Protein AF-A0A7J6WS19-F1 (afdb_monomer_lite)

Structure (mmCIF, N/CA/C/O backbone):
data_AF-A0A7J6WS19-F1
#
_entry.id   AF-A0A7J6WS19-F1
#
loop_
_atom_site.group_PDB
_atom_site.id
_atom_site.type_symbol
_atom_site.label_atom_id
_atom_site.label_alt_id
_atom_site.label_comp_id
_atom_site.label_asym_id
_atom_site.label_entity_id
_atom_site.label_seq_id
_atom_site.pdbx_PDB_ins_code
_atom_site.Cartn_x
_atom_site.Cartn_y
_atom_site.Cartn_z
_atom_site.occupancy
_atom_site.B_iso_or_equiv
_atom_site.auth_seq_id
_atom_site.auth_comp_id
_atom_site.auth_asym_id
_atom_site.auth_atom_id
_atom_site.pdbx_PDB_model_num
ATOM 1 N N . MET A 1 1 ? -9.713 24.723 -8.601 1.00 41.50 1 MET A N 1
ATOM 2 C CA . MET A 1 1 ? -10.106 23.391 -9.102 1.00 41.50 1 MET A CA 1
ATOM 3 C C . MET A 1 1 ? -10.539 22.608 -7.888 1.00 41.50 1 MET A C 1
ATOM 5 O O . MET A 1 1 ? -9.707 22.373 -7.022 1.00 41.50 1 MET A O 1
ATOM 9 N N . GLU A 1 2 ? -11.835 22.349 -7.754 1.00 40.59 2 GLU A N 1
ATOM 10 C CA . GLU A 1 2 ? -12.364 21.642 -6.590 1.00 40.59 2 GLU A CA 1
ATOM 11 C C . GLU A 1 2 ? -12.251 20.141 -6.847 1.00 40.59 2 GLU A C 1
ATOM 13 O O . GLU A 1 2 ? -12.842 19.624 -7.790 1.00 40.59 2 GLU A O 1
ATOM 18 N N . SER A 1 3 ? -11.432 19.452 -6.055 1.00 46.78 3 SER A N 1
ATOM 19 C CA . SER A 1 3 ? -11.338 17.994 -6.107 1.00 46.78 3 SER A CA 1
ATOM 20 C C . SER A 1 3 ? -12.564 17.405 -5.416 1.00 46.78 3 SER A C 1
ATOM 22 O O . SER A 1 3 ? -12.693 17.518 -4.195 1.00 46.78 3 SER A O 1
ATOM 24 N N . GLU A 1 4 ? -13.464 16.801 -6.192 1.00 51.72 4 GLU A N 1
ATOM 25 C CA . GLU A 1 4 ? -14.694 16.190 -5.685 1.00 51.72 4 GLU A CA 1
ATOM 26 C C . GLU A 1 4 ? -14.380 15.115 -4.635 1.00 51.72 4 GLU A C 1
ATOM 28 O O . GLU A 1 4 ? -13.875 14.031 -4.928 1.00 51.72 4 GLU A O 1
ATOM 33 N N . THR A 1 5 ? -14.686 15.407 -3.371 1.00 47.28 5 THR A N 1
ATOM 34 C CA . THR A 1 5 ? -14.560 14.417 -2.302 1.00 47.28 5 THR A CA 1
ATOM 35 C C . THR A 1 5 ? -15.699 13.413 -2.395 1.00 47.28 5 THR A C 1
ATOM 37 O O . THR A 1 5 ? -16.818 13.718 -1.985 1.00 47.28 5 THR A O 1
ATOM 40 N N . LEU A 1 6 ? -15.404 12.198 -2.859 1.00 46.56 6 LEU A N 1
ATOM 41 C CA . LEU A 1 6 ? -16.287 11.039 -2.718 1.00 46.56 6 LEU A CA 1
ATOM 42 C C . LEU A 1 6 ? -16.579 10.777 -1.230 1.00 46.56 6 LEU A C 1
ATOM 44 O O . LEU A 1 6 ? -15.738 10.269 -0.485 1.00 46.56 6 LEU A O 1
ATOM 48 N N . VAL A 1 7 ? -17.779 11.160 -0.784 1.00 44.25 7 VAL A N 1
ATOM 49 C CA . VAL A 1 7 ? -18.233 10.972 0.598 1.00 44.25 7 VAL A CA 1
ATOM 50 C C . VAL A 1 7 ? -18.892 9.604 0.731 1.00 44.25 7 VAL A C 1
ATOM 52 O O . VAL A 1 7 ? -19.996 9.388 0.236 1.00 44.25 7 VAL A O 1
ATOM 55 N N . ILE A 1 8 ? -18.246 8.694 1.458 1.00 47.72 8 ILE A N 1
ATOM 56 C CA . ILE A 1 8 ? -18.810 7.387 1.808 1.00 47.72 8 ILE A CA 1
ATOM 57 C C . ILE A 1 8 ? -19.001 7.339 3.331 1.00 47.72 8 ILE A C 1
ATOM 59 O O . ILE A 1 8 ? -18.054 7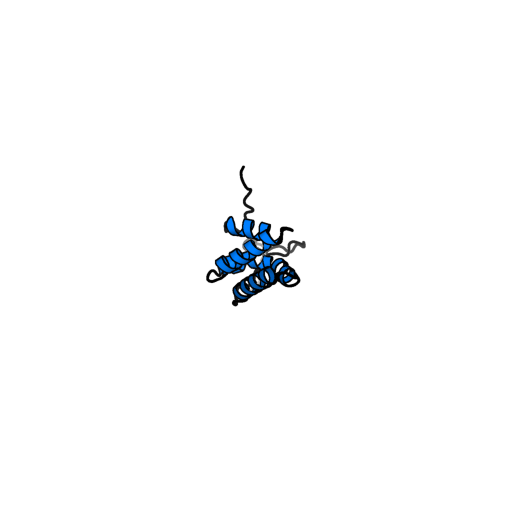.478 4.100 1.00 47.72 8 ILE A O 1
ATOM 63 N N . SER A 1 9 ? -20.249 7.152 3.768 1.00 44.97 9 SER A N 1
ATOM 64 C CA . SER A 1 9 ? -20.635 6.868 5.166 1.00 44.97 9 SER A CA 1
ATOM 65 C C . SER A 1 9 ? -20.336 7.943 6.228 1.00 44.97 9 SER A C 1
ATOM 67 O O . SER A 1 9 ? -20.270 7.628 7.413 1.00 44.97 9 SER A O 1
ATOM 69 N N . GLY A 1 10 ? -20.182 9.215 5.849 1.00 51.47 10 GLY A N 1
ATOM 70 C CA . GLY A 1 10 ? -20.040 10.333 6.800 1.00 51.47 10 GLY A CA 1
ATOM 71 C C . GLY A 1 10 ? -18.664 10.460 7.471 1.00 51.47 10 GLY A C 1
ATOM 72 O O . GLY A 1 10 ? -18.385 11.482 8.097 1.00 51.47 10 GLY A O 1
ATOM 73 N N . GLU A 1 11 ? -17.762 9.494 7.285 1.00 56.06 11 GLU A N 1
ATOM 74 C CA . GLU A 1 11 ? -16.339 9.702 7.541 1.00 56.06 11 GLU A CA 1
ATOM 75 C C . GLU A 1 11 ? -15.692 10.341 6.309 1.00 56.06 11 GLU A C 1
ATOM 77 O O . GLU A 1 11 ? -15.589 9.726 5.249 1.00 56.06 11 GLU A O 1
ATOM 82 N N . LYS A 1 12 ? -15.202 11.578 6.449 1.00 67.06 12 LYS A N 1
ATOM 83 C CA . LYS A 1 12 ? -14.369 12.202 5.416 1.00 67.06 12 LYS A CA 1
ATOM 84 C C . LYS A 1 12 ? -13.091 11.375 5.256 1.00 67.06 12 LYS A C 1
ATOM 86 O O . LYS A 1 12 ? -12.239 11.392 6.150 1.00 67.06 12 LYS A O 1
ATOM 91 N N . ILE A 1 13 ? -12.960 10.659 4.137 1.00 72.06 13 ILE A N 1
ATOM 92 C CA . ILE A 1 13 ? -11.715 9.970 3.786 1.00 72.06 13 ILE A CA 1
ATOM 93 C C . ILE A 1 13 ? -10.613 11.044 3.703 1.00 72.06 13 ILE A C 1
ATOM 95 O O . ILE A 1 13 ? -10.802 12.054 3.017 1.00 72.06 13 ILE A O 1
ATOM 99 N N . PRO A 1 14 ? -9.493 10.908 4.439 1.00 85.69 14 PRO A N 1
ATOM 100 C CA . PRO A 1 14 ? -8.420 11.894 4.386 1.00 85.69 14 PRO A CA 1
ATOM 101 C C . PRO A 1 14 ? -7.868 12.007 2.963 1.00 85.69 14 PRO A C 1
ATOM 103 O O . PRO A 1 14 ? -7.595 10.987 2.343 1.00 85.69 14 PRO A O 1
ATOM 106 N N . SER A 1 15 ? -7.641 13.225 2.458 1.00 89.56 15 SER A N 1
ATOM 107 C CA . SER A 1 15 ? -7.184 13.429 1.067 1.00 89.56 15 SER A CA 1
ATOM 108 C C . SER A 1 15 ? -5.901 12.660 0.725 1.00 89.56 15 SER A C 1
ATOM 110 O O . SER A 1 15 ? -5.731 12.230 -0.411 1.00 89.56 15 SER A O 1
ATOM 112 N N . ILE A 1 16 ? -5.029 12.449 1.717 1.00 92.00 16 ILE A N 1
ATOM 113 C CA . ILE A 1 16 ? -3.808 11.647 1.585 1.00 92.00 16 ILE A CA 1
ATOM 114 C C . ILE A 1 16 ? -4.094 10.172 1.259 1.00 92.00 16 ILE A C 1
ATOM 116 O O . ILE A 1 16 ? -3.309 9.549 0.557 1.00 92.00 16 ILE A O 1
ATOM 120 N N . VAL A 1 17 ? -5.218 9.608 1.717 1.00 92.56 17 VAL A N 1
ATOM 121 C CA . VAL A 1 17 ? -5.619 8.225 1.406 1.00 92.56 17 VAL A CA 1
ATOM 122 C C . VAL A 1 17 ? -5.937 8.094 -0.078 1.00 92.56 17 VAL A C 1
ATOM 124 O O . VAL A 1 17 ? -5.340 7.246 -0.728 1.00 92.56 17 VAL A O 1
ATOM 127 N N . ASN A 1 18 ? -6.806 8.956 -0.618 1.00 92.44 18 ASN A N 1
ATOM 128 C CA . ASN A 1 18 ? -7.183 8.911 -2.036 1.00 92.44 18 ASN A CA 1
ATOM 129 C C . ASN A 1 18 ? -5.957 9.103 -2.939 1.00 92.44 18 ASN A C 1
ATOM 131 O O . ASN A 1 18 ? -5.697 8.259 -3.786 1.00 92.44 18 ASN A O 1
ATOM 135 N N . GLN A 1 19 ? -5.132 10.119 -2.664 1.00 94.88 19 GLN A N 1
ATOM 136 C CA . GLN A 1 19 ? -3.879 10.358 -3.395 1.00 94.88 19 GLN A CA 1
ATOM 137 C C . GLN A 1 19 ? -2.932 9.148 -3.345 1.00 94.88 19 GLN A C 1
ATOM 139 O O . GLN A 1 19 ? -2.302 8.799 -4.337 1.00 94.88 19 GLN A O 1
ATOM 144 N N . THR A 1 20 ? -2.838 8.472 -2.198 1.00 96.56 20 THR A N 1
ATOM 145 C CA . THR A 1 20 ? -1.995 7.274 -2.051 1.00 96.56 20 THR A CA 1
ATOM 146 C C . THR A 1 20 ? -2.564 6.067 -2.812 1.00 96.56 20 THR A C 1
ATOM 148 O O . THR A 1 20 ? -1.792 5.262 -3.329 1.00 96.56 20 THR A O 1
ATOM 151 N N . ILE A 1 21 ? -3.893 5.942 -2.917 1.00 95.06 21 ILE A N 1
ATOM 152 C CA . ILE A 1 21 ? -4.560 4.912 -3.732 1.00 95.06 21 ILE A CA 1
ATOM 153 C C . ILE A 1 21 ? -4.340 5.194 -5.230 1.00 95.06 21 ILE A C 1
ATOM 155 O O . ILE A 1 21 ? -3.875 4.320 -5.953 1.00 95.06 21 ILE A O 1
ATOM 159 N N . GLU A 1 22 ? -4.546 6.430 -5.685 1.00 95.56 22 GLU A N 1
ATOM 160 C CA . GLU A 1 22 ? -4.280 6.837 -7.075 1.00 95.56 22 GLU A CA 1
ATOM 161 C C . GLU A 1 22 ? -2.823 6.541 -7.492 1.00 95.56 22 GLU A C 1
ATOM 163 O O . GLU A 1 22 ? -2.561 6.050 -8.592 1.00 95.56 22 GLU A O 1
ATOM 168 N N . LEU A 1 23 ? -1.858 6.766 -6.591 1.00 96.06 23 LEU A N 1
ATOM 169 C CA . LEU A 1 23 ? -0.442 6.483 -6.840 1.00 96.06 23 LEU A CA 1
ATOM 170 C C . LEU A 1 23 ? -0.106 4.976 -6.871 1.00 96.06 23 LEU A C 1
ATOM 172 O O . LEU A 1 23 ? 0.720 4.577 -7.696 1.00 96.06 23 LEU A O 1
ATOM 176 N N . ILE A 1 24 ? -0.726 4.126 -6.034 1.00 96.69 24 ILE A N 1
ATOM 177 C CA . ILE A 1 24 ? -0.473 2.665 -6.050 1.00 96.69 24 ILE A CA 1
ATOM 178 C C . ILE A 1 24 ? -1.089 1.983 -7.286 1.00 96.69 24 ILE A C 1
ATOM 180 O O . ILE A 1 24 ? -0.566 0.974 -7.767 1.00 96.69 24 ILE A O 1
ATOM 184 N N . GLU A 1 25 ? -2.175 2.548 -7.819 1.00 94.94 25 GLU A N 1
ATOM 185 C CA . GLU A 1 25 ? -2.871 2.072 -9.022 1.00 94.94 25 GLU A CA 1
ATOM 186 C C . GLU A 1 25 ? -2.252 2.589 -10.334 1.00 94.94 25 GLU A C 1
ATOM 188 O O . GLU A 1 25 ? -2.475 2.000 -11.392 1.00 94.94 25 GLU A O 1
ATOM 193 N N . SER A 1 26 ? -1.431 3.645 -10.276 1.00 94.44 26 SER A N 1
ATOM 194 C CA . SER A 1 26 ? -0.724 4.205 -11.436 1.00 94.44 26 SER A CA 1
ATOM 195 C C . SER A 1 26 ? 0.165 3.180 -12.164 1.00 94.44 26 SER A C 1
ATOM 197 O O . SER A 1 26 ? 0.580 2.175 -11.596 1.00 94.44 26 SER A O 1
ATOM 199 N N . ASN A 1 27 ? 0.523 3.430 -13.427 1.00 92.12 27 ASN A N 1
ATOM 200 C CA . ASN A 1 27 ? 1.459 2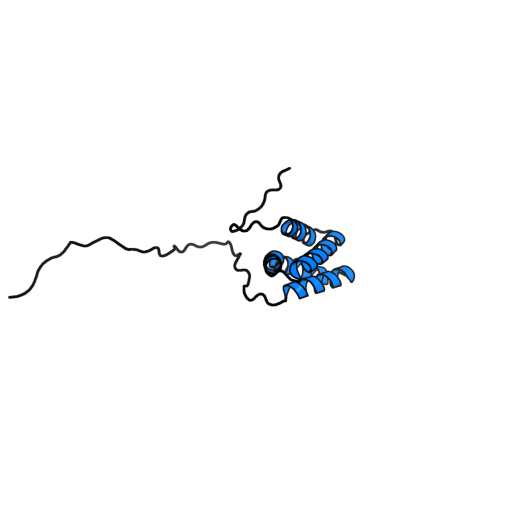.561 -14.162 1.00 92.12 27 ASN A CA 1
ATOM 201 C C . ASN A 1 27 ? 2.945 2.885 -13.907 1.00 92.12 27 ASN A C 1
ATOM 203 O O . ASN A 1 27 ? 3.809 2.174 -14.413 1.00 92.12 27 ASN A O 1
ATOM 207 N N . ASP A 1 28 ? 3.256 3.931 -13.137 1.00 95.06 28 ASP A N 1
ATOM 208 C CA . ASP A 1 28 ? 4.632 4.347 -12.853 1.00 95.06 28 ASP A CA 1
ATOM 209 C C . ASP A 1 28 ? 5.210 3.591 -11.635 1.00 95.06 28 ASP A C 1
ATOM 211 O O . ASP A 1 28 ? 4.691 3.734 -10.522 1.00 95.06 28 ASP A O 1
ATOM 215 N N . PRO A 1 29 ? 6.309 2.822 -11.790 1.00 93.19 29 PRO A N 1
ATOM 216 C CA . PRO A 1 29 ? 6.949 2.129 -10.675 1.00 93.19 29 PRO A CA 1
ATOM 217 C C . PRO A 1 29 ? 7.387 3.058 -9.536 1.00 93.19 29 PRO A C 1
ATOM 219 O O . PRO A 1 29 ? 7.315 2.662 -8.371 1.00 93.19 29 PRO A O 1
ATOM 222 N N . TYR A 1 30 ? 7.814 4.291 -9.836 1.00 95.62 30 TYR A N 1
ATOM 223 C CA . TYR A 1 30 ? 8.255 5.234 -8.807 1.00 95.62 30 TYR A CA 1
ATOM 224 C C . TYR A 1 30 ? 7.079 5.699 -7.938 1.00 95.62 30 TYR A C 1
ATOM 226 O O . TYR A 1 30 ? 7.153 5.639 -6.709 1.00 95.62 30 TYR A O 1
ATOM 234 N N . SER A 1 31 ? 5.961 6.071 -8.562 1.00 96.44 31 SER A N 1
ATOM 235 C CA . SER A 1 31 ? 4.702 6.412 -7.892 1.00 96.44 31 SER A CA 1
ATOM 236 C C . SER A 1 31 ? 4.194 5.274 -7.000 1.00 96.44 31 SER A C 1
ATOM 238 O O . SER A 1 31 ? 3.849 5.524 -5.842 1.00 96.44 31 SER A O 1
ATOM 240 N N . LYS A 1 32 ? 4.258 4.014 -7.460 1.00 96.62 32 LYS A N 1
ATOM 241 C CA . LYS A 1 32 ? 3.931 2.844 -6.621 1.00 96.62 32 LYS A CA 1
ATOM 242 C C . LYS A 1 32 ? 4.837 2.709 -5.401 1.00 96.62 32 LYS A C 1
ATOM 244 O O . LYS A 1 32 ? 4.352 2.471 -4.297 1.00 96.62 32 LYS A O 1
ATOM 249 N N . ILE A 1 33 ? 6.147 2.893 -5.569 1.00 97.38 33 ILE A N 1
ATOM 250 C CA . ILE A 1 33 ? 7.112 2.849 -4.460 1.00 97.38 33 ILE A CA 1
ATOM 251 C C . ILE A 1 33 ? 6.817 3.953 -3.432 1.00 97.38 33 ILE A C 1
ATOM 253 O O . ILE A 1 33 ? 6.838 3.688 -2.228 1.00 97.38 33 ILE A O 1
ATOM 257 N N . GLN A 1 34 ? 6.501 5.175 -3.875 1.00 97.25 34 GLN A N 1
ATOM 258 C CA . GLN A 1 34 ? 6.122 6.269 -2.971 1.00 97.25 34 GLN A CA 1
ATOM 259 C C . GLN A 1 34 ? 4.805 5.976 -2.240 1.00 97.25 34 GLN A C 1
ATOM 261 O O . GLN A 1 34 ? 4.726 6.159 -1.023 1.00 97.25 34 GLN A O 1
ATOM 266 N N . ALA A 1 35 ? 3.805 5.434 -2.937 1.00 97.38 35 ALA A N 1
ATOM 267 C CA . ALA A 1 35 ? 2.556 5.009 -2.317 1.00 97.38 35 ALA A CA 1
ATOM 268 C C . ALA A 1 35 ? 2.773 3.909 -1.265 1.00 97.38 35 ALA A C 1
ATOM 270 O O . ALA A 1 35 ? 2.273 4.025 -0.150 1.00 97.38 35 ALA A O 1
ATOM 271 N N . ALA A 1 36 ? 3.578 2.882 -1.552 1.00 97.25 36 ALA A N 1
ATOM 272 C CA . ALA A 1 36 ? 3.893 1.821 -0.592 1.00 97.25 36 ALA A CA 1
ATOM 273 C C . ALA A 1 36 ? 4.634 2.354 0.654 1.00 97.25 36 ALA A C 1
ATOM 275 O O . ALA A 1 36 ? 4.300 1.980 1.786 1.00 97.25 36 ALA A O 1
ATOM 276 N N . LYS A 1 37 ? 5.583 3.289 0.474 1.00 97.12 37 LYS A N 1
ATOM 277 C CA . LYS A 1 37 ? 6.253 4.013 1.573 1.00 97.12 37 LYS A CA 1
ATOM 278 C C . LYS A 1 37 ? 5.241 4.753 2.459 1.00 97.12 37 LYS A C 1
ATOM 280 O O . LYS A 1 37 ? 5.336 4.672 3.689 1.00 97.12 37 LYS A O 1
ATOM 285 N N . GLU A 1 38 ? 4.256 5.414 1.856 1.00 97.25 38 GLU A N 1
ATOM 286 C CA . GLU A 1 38 ? 3.236 6.194 2.564 1.00 97.25 38 GLU A CA 1
ATOM 287 C C . GLU A 1 38 ? 2.170 5.318 3.248 1.00 97.25 38 GLU A C 1
ATOM 289 O O . GLU A 1 38 ? 1.876 5.533 4.428 1.00 97.25 38 GLU A O 1
ATOM 294 N N . ILE A 1 39 ? 1.683 4.253 2.594 1.00 95.88 39 ILE A N 1
ATOM 295 C CA . ILE A 1 39 ? 0.810 3.229 3.203 1.00 95.88 39 ILE A CA 1
ATOM 296 C C . ILE A 1 39 ? 1.484 2.674 4.455 1.00 95.88 39 ILE A C 1
ATOM 298 O O . ILE A 1 39 ? 0.898 2.702 5.540 1.00 95.88 39 ILE A O 1
ATOM 302 N N . ARG A 1 40 ? 2.744 2.229 4.348 1.00 95.38 40 ARG A N 1
ATOM 303 C CA . ARG A 1 40 ? 3.537 1.729 5.482 1.00 95.38 40 ARG A CA 1
ATOM 304 C C . ARG A 1 40 ? 3.615 2.761 6.612 1.00 95.38 40 ARG A C 1
ATOM 306 O O . ARG A 1 40 ? 3.454 2.394 7.777 1.00 95.38 40 ARG A O 1
ATOM 313 N N . ARG A 1 41 ? 3.861 4.038 6.295 1.00 95.31 41 ARG A N 1
ATOM 314 C CA . ARG A 1 41 ? 3.970 5.126 7.282 1.00 95.31 41 ARG A CA 1
ATOM 315 C C . ARG A 1 41 ? 2.653 5.355 8.029 1.00 95.31 41 ARG A C 1
ATOM 317 O O . ARG A 1 41 ? 2.663 5.428 9.256 1.00 95.31 41 ARG A O 1
ATOM 324 N N . LEU A 1 42 ? 1.538 5.438 7.305 1.00 93.25 42 LEU A N 1
ATOM 325 C CA . LEU A 1 42 ? 0.207 5.728 7.848 1.00 93.25 42 LEU A CA 1
ATOM 326 C C . LEU A 1 42 ? -0.381 4.552 8.650 1.00 93.25 42 LEU A C 1
ATOM 328 O O . LEU A 1 42 ? -1.035 4.759 9.673 1.00 93.25 42 LEU A O 1
ATOM 332 N N . THR A 1 43 ? -0.119 3.314 8.228 1.00 93.25 43 THR A N 1
ATOM 333 C CA . THR A 1 43 ? -0.655 2.082 8.845 1.00 93.25 43 THR A CA 1
ATOM 334 C C . THR A 1 43 ? 0.117 1.598 10.077 1.00 93.25 43 THR A C 1
ATOM 336 O O . THR A 1 43 ? -0.427 0.807 10.853 1.00 93.25 43 THR A O 1
ATOM 339 N N . LYS A 1 44 ? 1.347 2.097 10.300 1.00 90.06 44 LYS A N 1
ATOM 340 C CA . LYS A 1 44 ? 2.258 1.672 11.384 1.00 90.06 44 LYS A CA 1
ATOM 341 C C . LYS A 1 44 ? 1.600 1.649 12.770 1.00 90.06 44 LYS A C 1
ATOM 343 O O . LYS A 1 44 ? 1.846 0.737 13.551 1.00 90.06 44 LYS A O 1
ATOM 348 N N . THR A 1 45 ? 0.777 2.649 13.087 1.00 84.00 45 THR A N 1
ATOM 349 C CA . THR A 1 45 ? 0.111 2.782 14.400 1.00 84.00 45 THR A CA 1
ATOM 350 C C . THR A 1 45 ? -1.396 3.030 14.315 1.00 84.00 45 THR A C 1
ATOM 352 O O . THR A 1 45 ? -2.092 2.849 15.311 1.00 84.00 45 THR A O 1
ATOM 355 N N . SER A 1 46 ? -1.931 3.413 13.150 1.00 85.75 46 SER A N 1
ATOM 356 C CA . SER A 1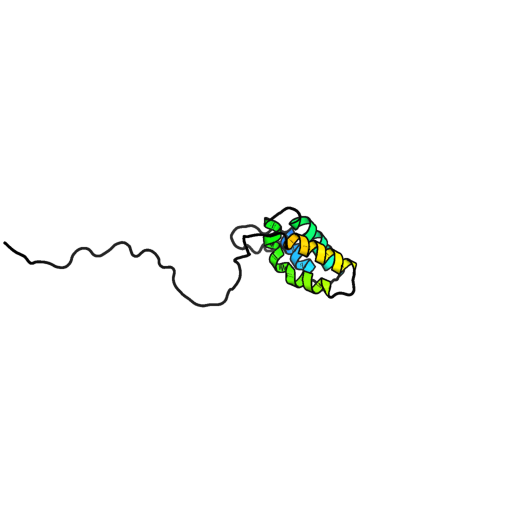 46 ? -3.336 3.809 13.004 1.00 85.75 46 SER A CA 1
ATOM 357 C C . SER A 1 46 ? -4.205 2.689 12.439 1.00 85.75 46 SER A C 1
ATOM 359 O O . SER A 1 46 ? -4.126 2.354 11.255 1.00 85.75 46 SER A O 1
ATOM 361 N N . LEU A 1 47 ? -5.114 2.179 13.274 1.00 84.19 47 LEU A N 1
ATOM 362 C CA . LEU A 1 47 ? -6.163 1.243 12.863 1.00 84.19 47 LEU A CA 1
ATOM 363 C C . LEU A 1 47 ? -7.056 1.842 11.759 1.00 84.19 47 LEU A C 1
ATOM 365 O O . LEU A 1 47 ? -7.382 1.168 10.787 1.00 84.19 47 LEU A O 1
ATOM 369 N N . LYS A 1 48 ? -7.387 3.139 11.852 1.00 86.75 48 LYS A N 1
ATOM 370 C CA . LYS A 1 48 ? -8.216 3.827 10.849 1.00 86.75 48 LYS A CA 1
ATOM 371 C C . LYS A 1 48 ? -7.574 3.807 9.458 1.00 86.75 48 LYS A C 1
ATOM 373 O O . LYS A 1 48 ? -8.256 3.504 8.484 1.00 86.75 48 LYS A O 1
ATOM 378 N N . TYR A 1 49 ? -6.268 4.069 9.358 1.00 89.81 49 TYR A N 1
ATOM 379 C CA . TYR A 1 49 ? -5.579 3.994 8.066 1.00 89.81 49 TYR A CA 1
ATOM 380 C C . TYR A 1 49 ? -5.478 2.556 7.542 1.00 89.81 49 TYR A C 1
ATOM 382 O O . TYR A 1 49 ? -5.627 2.367 6.340 1.00 89.81 49 TYR A O 1
ATOM 390 N N . ARG A 1 50 ? -5.329 1.536 8.405 1.00 89.31 50 ARG A N 1
ATOM 391 C CA . ARG A 1 50 ? -5.385 0.124 7.969 1.00 89.31 50 ARG A CA 1
ATOM 392 C C . ARG A 1 50 ? -6.712 -0.225 7.295 1.00 89.31 50 ARG A C 1
ATOM 394 O O . ARG A 1 50 ? -6.700 -0.828 6.229 1.00 89.31 50 ARG A O 1
ATOM 401 N N . ARG A 1 51 ? -7.842 0.219 7.856 1.00 88.00 51 ARG A N 1
ATOM 402 C CA . ARG A 1 51 ? -9.177 -0.015 7.270 1.00 88.00 51 ARG A CA 1
ATOM 403 C C . ARG A 1 51 ? -9.355 0.686 5.922 1.00 88.00 51 ARG A C 1
ATOM 405 O O . ARG A 1 51 ? -9.914 0.090 5.010 1.00 88.00 51 ARG A O 1
ATOM 412 N N . HIS A 1 52 ? -8.840 1.908 5.773 1.00 90.19 52 HIS A N 1
ATOM 413 C CA . HIS A 1 52 ? -8.871 2.629 4.496 1.00 90.19 52 HIS A CA 1
ATOM 414 C C . HIS A 1 52 ? -7.980 1.994 3.415 1.00 90.19 52 HIS A C 1
ATOM 416 O O . HIS A 1 52 ? -8.389 1.936 2.263 1.00 90.19 52 HIS A O 1
ATOM 422 N N . PHE A 1 53 ? -6.792 1.496 3.773 1.00 92.38 53 PHE A N 1
ATOM 423 C CA . PHE A 1 53 ? -5.851 0.883 2.827 1.00 92.38 53 PHE A CA 1
ATOM 424 C C . PHE A 1 53 ? -6.051 -0.628 2.622 1.00 92.38 53 PHE A C 1
ATOM 426 O O . PHE A 1 53 ? -5.256 -1.262 1.939 1.00 92.38 53 PHE A O 1
ATOM 433 N N . ALA A 1 54 ? -7.122 -1.227 3.148 1.00 90.12 54 ALA A N 1
ATOM 434 C CA . ALA A 1 54 ? -7.426 -2.638 2.895 1.00 90.12 54 ALA A CA 1
ATOM 435 C C . ALA A 1 54 ? -7.656 -2.945 1.396 1.00 90.12 54 ALA A C 1
ATOM 437 O O . ALA A 1 54 ? -7.408 -4.064 0.958 1.00 90.12 54 ALA A O 1
ATOM 438 N N . CYS A 1 55 ? -8.078 -1.956 0.599 1.00 89.25 55 CYS A N 1
ATOM 439 C CA . CYS A 1 55 ? -8.221 -2.087 -0.855 1.00 89.25 55 CYS A CA 1
ATOM 440 C C . CYS A 1 55 ? -6.885 -2.152 -1.617 1.00 89.25 55 CYS A C 1
ATOM 442 O O . CYS A 1 55 ? -6.861 -2.645 -2.739 1.00 89.25 55 CYS A O 1
ATOM 444 N N . THR A 1 56 ? -5.765 -1.700 -1.037 1.00 94.44 56 THR A N 1
ATOM 445 C CA . THR A 1 56 ? -4.474 -1.649 -1.750 1.00 94.44 56 THR A CA 1
ATOM 446 C C . THR A 1 56 ? -3.689 -2.961 -1.693 1.00 94.44 56 THR A C 1
ATOM 448 O O . THR A 1 56 ? -2.598 -3.043 -2.256 1.00 94.44 56 THR A O 1
ATOM 451 N N . ILE A 1 57 ? -4.242 -4.007 -1.064 1.00 94.12 57 ILE A N 1
ATOM 452 C CA . ILE A 1 57 ? -3.611 -5.331 -0.952 1.00 94.12 57 ILE A CA 1
ATOM 453 C C . ILE A 1 57 ? -3.286 -5.908 -2.337 1.00 94.12 57 ILE A C 1
ATOM 455 O O . ILE A 1 57 ? -2.153 -6.336 -2.547 1.00 94.12 57 ILE A O 1
ATOM 459 N N . ASP A 1 58 ? -4.215 -5.868 -3.295 1.00 94.38 58 ASP A N 1
ATOM 460 C CA . ASP A 1 58 ? -3.988 -6.428 -4.635 1.00 94.38 58 ASP A CA 1
ATOM 461 C C . ASP A 1 58 ? -2.901 -5.663 -5.428 1.00 94.38 58 ASP A C 1
ATOM 463 O O . ASP A 1 58 ? -1.976 -6.311 -5.934 1.00 94.38 58 ASP A O 1
ATOM 467 N N . PRO A 1 59 ? -2.898 -4.310 -5.483 1.00 95.38 59 PRO A N 1
ATOM 468 C CA . PRO A 1 59 ? -1.761 -3.537 -5.988 1.00 95.38 59 PRO A CA 1
ATOM 469 C C . PRO A 1 59 ? -0.421 -3.871 -5.315 1.00 95.38 59 PRO A C 1
ATOM 471 O O . PRO A 1 59 ? 0.575 -4.066 -6.014 1.00 95.38 59 PRO A O 1
ATOM 474 N N . LEU A 1 60 ? -0.384 -3.996 -3.983 1.00 96.62 60 LEU A N 1
ATOM 475 C CA . LEU A 1 60 ? 0.835 -4.332 -3.235 1.00 96.62 60 LEU A CA 1
ATOM 476 C C . LEU A 1 60 ? 1.323 -5.759 -3.542 1.00 96.62 60 LEU A C 1
ATOM 478 O O . LEU A 1 60 ? 2.516 -5.970 -3.734 1.00 96.62 60 LEU A O 1
ATOM 482 N N . VAL A 1 61 ? 0.425 -6.739 -3.662 1.00 96.50 61 VAL A N 1
ATOM 483 C CA . VAL A 1 61 ? 0.767 -8.112 -4.078 1.00 96.50 61 VAL A CA 1
ATOM 484 C C . VAL A 1 61 ? 1.219 -8.159 -5.542 1.00 96.50 61 VAL A C 1
ATOM 486 O O . VAL A 1 61 ? 2.076 -8.969 -5.896 1.00 96.50 61 VAL A O 1
ATOM 489 N N . SER A 1 62 ? 0.697 -7.281 -6.401 1.00 95.62 62 SER A N 1
ATOM 490 C CA . SER A 1 62 ? 1.183 -7.118 -7.775 1.00 95.62 62 SER A CA 1
ATOM 491 C C . SER A 1 62 ? 2.605 -6.544 -7.817 1.00 95.62 62 SER A C 1
ATOM 493 O O . SER A 1 62 ? 3.427 -7.022 -8.596 1.00 95.62 62 SER A O 1
ATOM 495 N N . MET A 1 63 ? 2.941 -5.596 -6.930 1.00 95.88 63 MET A N 1
ATOM 496 C CA . MET A 1 63 ? 4.308 -5.069 -6.808 1.00 95.88 63 MET A CA 1
ATOM 497 C C . MET A 1 63 ? 5.330 -6.165 -6.496 1.00 95.88 63 MET A C 1
ATOM 499 O O . MET A 1 63 ? 6.389 -6.151 -7.112 1.00 95.88 63 MET A O 1
ATOM 503 N N . LEU A 1 64 ? 4.996 -7.148 -5.645 1.00 96.31 64 LEU A N 1
ATOM 504 C CA . LEU A 1 64 ? 5.875 -8.285 -5.302 1.00 96.31 64 LEU A CA 1
ATOM 505 C C . LEU A 1 64 ? 6.284 -9.162 -6.498 1.00 96.31 64 LEU A C 1
ATOM 507 O O . LEU A 1 64 ? 7.194 -9.978 -6.373 1.00 96.31 64 LEU A O 1
ATOM 511 N N . LYS A 1 65 ? 5.593 -9.037 -7.637 1.00 94.12 65 LYS A N 1
ATOM 512 C CA . LYS A 1 65 ? 5.896 -9.759 -8.883 1.00 94.12 65 LYS A CA 1
ATOM 513 C C . LYS A 1 65 ? 6.841 -8.978 -9.802 1.00 94.12 65 LYS A C 1
ATOM 515 O O . LYS A 1 65 ? 7.09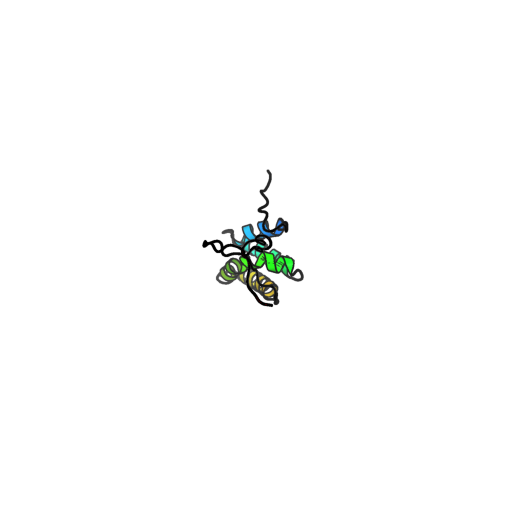3 -9.422 -10.916 1.00 94.12 65 LYS A O 1
ATOM 520 N N . SER A 1 66 ? 7.314 -7.807 -9.371 1.00 90.88 66 SER A N 1
ATOM 521 C CA . SER A 1 66 ? 8.264 -6.987 -10.122 1.00 90.88 66 SER A CA 1
ATOM 522 C C . SER A 1 66 ? 9.710 -7.414 -9.864 1.00 90.88 66 SER A C 1
ATOM 524 O O . SER A 1 66 ? 10.056 -7.840 -8.762 1.00 90.88 66 SER A O 1
ATOM 526 N N . ASP A 1 67 ? 10.582 -7.196 -10.848 1.00 92.94 67 ASP A N 1
ATOM 527 C CA . ASP A 1 67 ? 12.032 -7.407 -10.709 1.00 92.94 67 ASP A CA 1
ATOM 528 C C . ASP A 1 67 ? 12.721 -6.336 -9.830 1.00 92.94 67 ASP A C 1
ATOM 530 O O . ASP A 1 67 ? 13.932 -6.374 -9.611 1.00 92.94 67 ASP A O 1
ATOM 534 N N . SER A 1 68 ? 11.968 -5.356 -9.312 1.00 94.75 68 SER A N 1
ATOM 535 C CA . SER A 1 68 ? 12.494 -4.290 -8.457 1.00 94.75 68 SER A CA 1
ATOM 536 C C . SER A 1 68 ? 12.514 -4.721 -6.992 1.00 94.75 68 SER A C 1
ATOM 538 O O . SER A 1 68 ? 11.484 -4.773 -6.319 1.00 94.75 68 SER A O 1
ATOM 540 N N . LEU A 1 69 ? 13.715 -4.966 -6.465 1.00 95.25 69 LEU A N 1
ATOM 541 C CA . LEU A 1 69 ? 13.913 -5.295 -5.051 1.00 95.25 69 LEU A CA 1
ATOM 542 C C . LEU A 1 69 ? 13.393 -4.184 -4.120 1.00 95.25 69 LEU A C 1
ATOM 544 O O . LEU A 1 69 ? 12.791 -4.496 -3.096 1.00 95.25 69 LEU A O 1
ATOM 548 N N . GLU A 1 70 ? 13.537 -2.909 -4.503 1.00 94.69 70 GLU A N 1
ATOM 549 C CA . GLU A 1 70 ? 12.994 -1.773 -3.741 1.00 94.69 70 GLU A CA 1
ATOM 550 C C . GLU A 1 70 ? 11.453 -1.807 -3.693 1.00 94.69 70 GLU A C 1
ATOM 552 O O . GLU A 1 70 ? 10.852 -1.661 -2.628 1.00 94.69 70 GLU A O 1
ATOM 557 N N . SER A 1 71 ? 10.805 -2.052 -4.839 1.00 95.25 71 SER A N 1
ATOM 558 C CA . SER A 1 71 ? 9.347 -2.231 -4.933 1.00 95.25 71 SER A CA 1
ATOM 559 C C . SER A 1 71 ? 8.871 -3.359 -4.016 1.00 95.25 71 SER A C 1
ATOM 561 O O . SER A 1 71 ? 7.941 -3.177 -3.225 1.00 95.25 71 SER A O 1
ATOM 563 N N . ASN A 1 72 ? 9.568 -4.496 -4.059 1.00 97.00 72 ASN A N 1
ATOM 564 C CA . ASN A 1 72 ? 9.230 -5.683 -3.283 1.00 97.00 72 ASN A CA 1
ATOM 565 C C . ASN A 1 72 ? 9.407 -5.443 -1.772 1.00 97.00 72 ASN A C 1
ATOM 567 O O . ASN A 1 72 ? 8.532 -5.816 -0.991 1.00 97.00 72 ASN A O 1
ATOM 571 N N . GLU A 1 73 ? 10.480 -4.766 -1.348 1.00 96.88 73 GLU A N 1
ATOM 572 C CA . GLU A 1 73 ? 10.717 -4.412 0.058 1.00 96.88 73 GLU A CA 1
ATOM 573 C C . GLU A 1 73 ? 9.600 -3.518 0.619 1.00 96.88 73 GLU A C 1
ATOM 575 O O . GLU A 1 73 ? 8.997 -3.842 1.649 1.00 96.88 73 GLU A O 1
ATOM 580 N N . PHE A 1 74 ? 9.270 -2.410 -0.055 1.00 96.56 74 PHE A N 1
ATOM 581 C CA . PHE A 1 74 ? 8.238 -1.500 0.449 1.00 96.56 74 PHE A CA 1
ATOM 582 C C . PHE A 1 74 ? 6.836 -2.109 0.396 1.00 96.56 74 PHE A C 1
ATOM 584 O O . PHE A 1 74 ? 6.046 -1.862 1.312 1.00 96.56 74 PHE A O 1
ATOM 591 N N . ALA A 1 75 ? 6.545 -2.954 -0.597 1.00 96.81 75 ALA A N 1
ATOM 592 C CA . ALA A 1 75 ? 5.299 -3.708 -0.651 1.00 96.81 75 ALA A CA 1
ATOM 593 C C . ALA A 1 75 ? 5.169 -4.701 0.520 1.00 96.81 75 ALA A C 1
ATOM 595 O O . ALA A 1 75 ? 4.143 -4.698 1.203 1.00 96.81 75 ALA A O 1
ATOM 596 N N . LEU A 1 76 ? 6.215 -5.482 0.829 1.00 96.81 76 LEU A N 1
ATOM 597 C CA . LEU A 1 76 ? 6.230 -6.387 1.989 1.00 96.81 76 LEU A CA 1
ATOM 598 C C . LEU A 1 76 ? 6.046 -5.634 3.312 1.00 96.81 76 LEU A C 1
ATOM 600 O O . LEU A 1 76 ? 5.253 -6.051 4.154 1.00 96.81 76 LEU A O 1
ATOM 604 N N . LEU A 1 77 ? 6.740 -4.509 3.500 1.00 96.00 77 LEU A N 1
ATOM 605 C CA . LEU A 1 77 ? 6.637 -3.710 4.725 1.00 96.00 77 LEU A CA 1
ATOM 606 C C . LEU A 1 77 ? 5.258 -3.045 4.889 1.00 96.00 77 LEU A C 1
ATOM 608 O O . LEU A 1 77 ? 4.785 -2.889 6.017 1.00 96.00 77 LEU A O 1
ATOM 612 N N . ALA A 1 78 ? 4.606 -2.651 3.792 1.00 95.62 78 ALA A N 1
ATOM 613 C CA . ALA A 1 78 ? 3.234 -2.151 3.813 1.00 95.62 78 ALA A CA 1
ATOM 614 C C . ALA A 1 78 ? 2.235 -3.273 4.149 1.00 95.62 78 ALA A C 1
ATOM 616 O O . ALA A 1 78 ? 1.413 -3.106 5.052 1.00 95.62 78 ALA A O 1
ATOM 617 N N . LEU A 1 79 ? 2.352 -4.434 3.493 1.00 95.19 79 LEU A N 1
ATOM 618 C CA . LEU A 1 79 ? 1.519 -5.612 3.753 1.00 95.19 79 LEU A CA 1
ATOM 619 C C . LEU A 1 79 ? 1.668 -6.121 5.192 1.00 95.19 79 LEU A C 1
ATOM 621 O O . LEU A 1 79 ? 0.662 -6.429 5.822 1.00 95.19 79 LEU A O 1
ATOM 625 N N . LEU A 1 80 ? 2.883 -6.137 5.751 1.00 93.88 80 LEU A N 1
ATOM 626 C CA . LEU A 1 80 ? 3.121 -6.493 7.153 1.00 93.88 80 LEU A CA 1
ATOM 627 C C . LEU A 1 80 ? 2.347 -5.575 8.107 1.00 93.88 80 LEU A C 1
ATOM 629 O O . LEU A 1 80 ? 1.686 -6.062 9.021 1.00 93.88 80 LEU A O 1
ATOM 633 N N . ASN A 1 81 ? 2.384 -4.258 7.878 1.00 92.44 81 ASN A N 1
ATOM 634 C CA . ASN A 1 81 ? 1.646 -3.306 8.706 1.00 92.44 81 ASN A CA 1
ATOM 635 C C . ASN A 1 81 ? 0.122 -3.443 8.538 1.00 92.44 81 ASN A C 1
ATOM 637 O O . ASN A 1 81 ? -0.601 -3.243 9.511 1.00 92.44 81 ASN A O 1
ATOM 641 N N . LEU A 1 82 ? -0.374 -3.803 7.349 1.00 91.06 82 LEU A N 1
ATOM 642 C CA . LEU A 1 82 ? -1.794 -4.101 7.107 1.00 91.06 82 LEU A CA 1
ATOM 643 C C . LEU A 1 82 ? -2.238 -5.425 7.756 1.00 91.06 82 LEU A C 1
ATOM 645 O O . LEU A 1 82 ? -3.348 -5.504 8.277 1.00 91.06 82 LEU A O 1
ATOM 649 N N . ALA A 1 83 ? -1.365 -6.434 7.785 1.00 86.44 83 ALA A N 1
ATOM 650 C CA . ALA A 1 83 ? -1.623 -7.758 8.353 1.00 86.44 83 ALA A CA 1
ATOM 651 C C . ALA A 1 83 ? -1.660 -7.789 9.895 1.00 86.44 83 ALA A C 1
ATOM 653 O O . ALA A 1 83 ? -2.014 -8.816 10.479 1.00 86.44 83 ALA A O 1
ATOM 654 N N . VAL A 1 84 ? -1.335 -6.681 10.578 1.00 75.88 84 VAL A N 1
ATOM 655 C CA . VAL A 1 84 ? -1.507 -6.545 12.035 1.00 75.88 84 VAL A CA 1
ATOM 656 C C . VAL A 1 84 ? -3.000 -6.502 12.382 1.00 75.88 84 VAL A C 1
ATOM 658 O O . VAL A 1 84 ? -3.608 -5.433 12.467 1.00 75.88 84 VAL A O 1
ATOM 661 N N . LYS A 1 85 ? -3.546 -7.712 12.566 1.00 56.53 85 LYS A N 1
ATOM 662 C CA . LYS A 1 85 ? -4.874 -8.107 13.0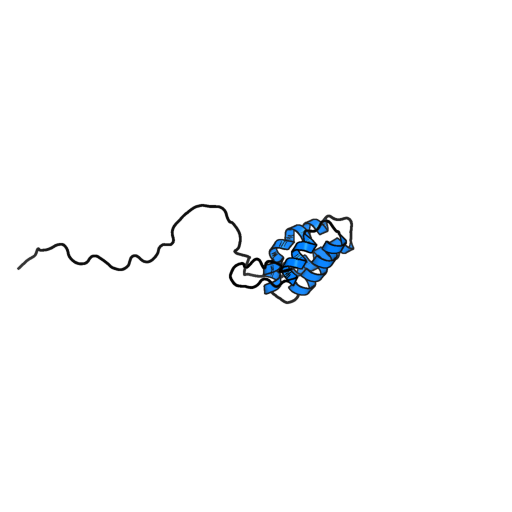60 1.00 56.53 85 LYS A CA 1
ATOM 663 C C . LYS A 1 85 ? -5.802 -6.935 13.413 1.00 56.53 85 LYS A C 1
ATOM 665 O O . LYS A 1 85 ? -5.837 -6.469 14.551 1.00 56.53 85 LYS A O 1
ATOM 670 N N . ASP A 1 86 ? -6.611 -6.516 12.442 1.00 56.25 86 ASP A N 1
ATOM 671 C CA . ASP A 1 86 ? -7.826 -5.747 12.704 1.00 56.25 86 ASP A CA 1
ATOM 672 C C . ASP A 1 86 ? -9.014 -6.716 12.749 1.00 56.25 86 ASP A C 1
ATOM 674 O O . ASP A 1 86 ? -9.484 -7.214 11.727 1.00 56.25 86 ASP A O 1
ATOM 678 N N . GLU A 1 87 ? -9.506 -7.002 13.954 1.00 54.53 87 GLU A N 1
ATOM 679 C CA . GLU A 1 87 ? -10.673 -7.865 14.177 1.00 54.53 87 GLU A CA 1
ATOM 680 C C . GLU A 1 87 ? -12.025 -7.181 13.864 1.00 54.53 87 GLU A C 1
ATOM 682 O O . GLU A 1 87 ? -13.091 -7.644 14.274 1.00 54.53 87 GLU A O 1
ATOM 687 N N . LYS A 1 88 ? -11.996 -6.093 13.076 1.00 49.72 88 LYS A N 1
ATOM 688 C CA . LYS A 1 88 ? -13.149 -5.436 12.443 1.00 49.72 88 LYS A CA 1
ATOM 689 C C . LYS A 1 88 ? -12.947 -5.299 10.926 1.00 49.72 88 LYS A C 1
ATOM 691 O O . LYS A 1 88 ? -12.845 -4.189 10.391 1.00 49.72 88 LYS A O 1
ATOM 696 N N . VAL A 1 89 ? -12.958 -6.459 10.258 1.00 42.47 89 VAL A N 1
ATOM 697 C CA . VAL A 1 89 ? -12.972 -6.636 8.790 1.00 42.47 89 VAL A CA 1
ATOM 698 C C . VAL A 1 89 ? -13.903 -5.632 8.097 1.00 42.47 89 VAL A C 1
ATOM 700 O O . VAL A 1 89 ? -14.954 -5.248 8.617 1.00 42.47 89 VAL A O 1
ATOM 703 N N . CYS A 1 90 ? -13.490 -5.195 6.908 1.00 43.06 90 CYS A N 1
ATOM 704 C CA . CYS A 1 90 ? -14.160 -4.172 6.117 1.00 43.06 90 CYS A CA 1
ATOM 705 C C . CYS A 1 90 ? -15.518 -4.645 5.558 1.00 43.06 90 CYS A C 1
ATOM 707 O O . CYS A 1 90 ? -15.613 -5.118 4.428 1.00 43.06 90 CYS A O 1
ATOM 709 N N . SER A 1 91 ? -16.597 -4.469 6.325 1.00 39.41 91 SER A N 1
ATOM 710 C CA . SER A 1 91 ? -17.967 -4.547 5.799 1.00 39.41 91 SER A CA 1
ATOM 711 C C . SER A 1 91 ? -18.316 -3.302 4.974 1.00 39.41 91 SER A C 1
ATOM 713 O O . SER A 1 91 ? -19.080 -2.476 5.452 1.00 39.41 91 SER A O 1
ATOM 715 N N . MET A 1 92 ? -17.743 -3.174 3.773 1.00 42.78 92 MET A N 1
ATOM 716 C CA . MET A 1 92 ? -18.254 -2.475 2.574 1.00 42.78 92 MET A CA 1
ATOM 717 C C . MET A 1 92 ? -17.337 -2.926 1.419 1.00 42.78 92 MET A C 1
ATOM 719 O O . MET A 1 92 ? -16.18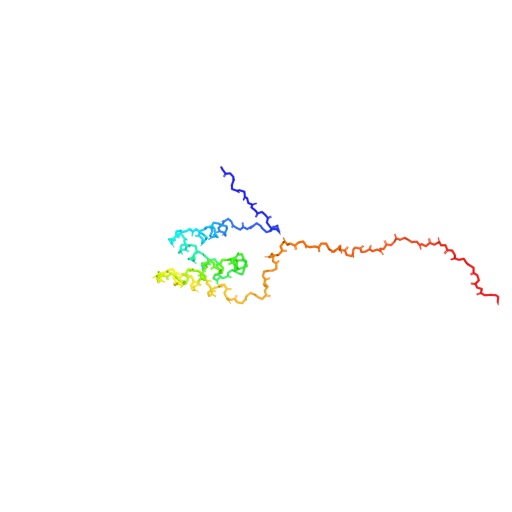1 -2.529 1.385 1.00 42.78 92 MET A O 1
ATOM 723 N N . HIS A 1 93 ? -17.739 -3.779 0.474 1.00 42.03 93 HIS A N 1
ATOM 724 C CA . HIS A 1 93 ? -18.732 -3.441 -0.546 1.00 42.03 93 HIS A CA 1
ATOM 725 C C . HIS A 1 93 ? -19.125 -4.683 -1.380 1.00 42.03 93 HIS A C 1
ATOM 727 O O . HIS A 1 93 ? -18.271 -5.308 -2.002 1.00 42.03 93 HIS A O 1
ATOM 733 N N . THR A 1 94 ? -20.422 -4.989 -1.475 1.00 37.09 94 THR A N 1
ATOM 734 C CA . THR A 1 94 ? -21.008 -5.734 -2.607 1.00 37.09 94 THR A CA 1
ATOM 735 C C . THR A 1 94 ? -22.276 -5.006 -3.070 1.00 37.09 94 THR A C 1
ATOM 737 O O . THR A 1 94 ? -23.319 -5.109 -2.424 1.00 37.09 94 THR A O 1
ATOM 740 N N . PRO A 1 95 ? -22.232 -4.234 -4.170 1.00 50.09 95 PRO A N 1
ATOM 741 C CA . PRO A 1 95 ? -23.390 -3.509 -4.678 1.00 50.09 95 PRO A CA 1
ATOM 742 C C . PRO A 1 95 ? -24.013 -4.225 -5.885 1.00 50.09 95 PRO A C 1
ATOM 744 O O . PRO A 1 95 ? -24.020 -3.681 -6.987 1.00 50.09 95 PRO A O 1
ATOM 747 N N . HIS A 1 96 ? -24.578 -5.425 -5.719 1.00 39.97 96 HIS A N 1
ATOM 748 C CA . HIS A 1 96 ? -25.508 -5.900 -6.748 1.00 39.97 96 HIS A CA 1
ATOM 749 C C . HIS A 1 96 ? -26.729 -6.651 -6.213 1.00 39.97 96 HIS A C 1
ATOM 751 O O . HIS A 1 96 ? -26.715 -7.856 -5.997 1.00 39.97 96 HIS A O 1
ATOM 757 N N . VAL A 1 97 ? -27.800 -5.866 -6.057 1.00 49.75 97 VAL A N 1
ATOM 758 C CA . VAL A 1 97 ? -29.189 -6.204 -6.400 1.00 49.75 97 VAL A CA 1
ATOM 759 C C . VAL A 1 97 ? -29.704 -7.573 -5.932 1.00 49.75 97 VAL A C 1
ATOM 761 O O . VAL A 1 97 ? -29.592 -8.567 -6.645 1.00 49.75 97 VAL A O 1
ATOM 764 N N . SER A 1 98 ? -30.468 -7.574 -4.833 1.00 41.12 98 SER A N 1
ATOM 765 C CA . SER A 1 98 ? -31.919 -7.856 -4.906 1.00 41.12 98 SER A CA 1
ATOM 766 C C . SER A 1 98 ? -32.637 -7.633 -3.570 1.00 41.12 98 SER A C 1
ATOM 768 O O . SER A 1 98 ? -32.438 -8.351 -2.597 1.00 41.12 98 SER A O 1
ATOM 770 N N . SER A 1 99 ? -33.517 -6.631 -3.564 1.00 49.88 99 SER A N 1
ATOM 771 C CA . SER A 1 99 ? -34.758 -6.527 -2.777 1.00 49.88 99 SER A CA 1
ATOM 772 C C . SER A 1 99 ? -35.039 -7.569 -1.671 1.00 49.88 99 SER A C 1
ATOM 774 O O . SER A 1 99 ? -35.512 -8.668 -1.959 1.00 49.88 99 SER A O 1
ATOM 776 N N . SER A 1 100 ? -34.972 -7.151 -0.401 1.00 41.94 100 SER A N 1
ATOM 777 C CA . SER A 1 100 ? -35.881 -7.633 0.658 1.00 41.94 100 SER A CA 1
ATOM 778 C C . SER A 1 100 ? -36.003 -6.620 1.804 1.00 41.94 100 SER A C 1
ATOM 780 O O . SER A 1 100 ? -35.057 -6.331 2.525 1.00 41.94 100 SER A O 1
ATOM 782 N N . LYS A 1 101 ? -37.204 -6.046 1.897 1.00 51.28 101 LYS A N 1
ATOM 783 C CA . LYS A 1 101 ? -37.659 -4.918 2.730 1.00 51.28 101 LYS A CA 1
ATOM 784 C C . LYS A 1 101 ? -37.238 -5.010 4.216 1.00 51.28 101 LYS A C 1
ATOM 786 O O . LYS A 1 101 ? -37.357 -6.090 4.792 1.00 51.28 101 LYS A O 1
ATOM 791 N N . PRO A 1 102 ? -36.884 -3.892 4.889 1.00 42.19 102 PRO A N 1
ATOM 792 C CA . PRO A 1 102 ? -36.728 -3.883 6.342 1.00 42.19 102 PRO A CA 1
ATOM 793 C C . PRO A 1 102 ? -38.083 -4.074 7.039 1.00 42.19 102 PRO A C 1
ATOM 795 O O . PRO A 1 102 ? -39.076 -3.428 6.695 1.00 42.19 102 PRO A O 1
ATOM 798 N N . LEU A 1 103 ? -38.114 -4.949 8.046 1.00 43.19 103 LEU A N 1
ATOM 799 C CA . LEU A 1 103 ? -39.308 -5.302 8.817 1.00 43.19 103 LEU A CA 1
ATOM 800 C C . LEU A 1 103 ? -39.657 -4.208 9.845 1.00 43.19 103 LEU A C 1
ATOM 802 O O . LEU A 1 103 ? -39.526 -4.390 11.055 1.00 43.19 103 LEU A O 1
ATOM 806 N N . HIS A 1 104 ? -40.103 -3.047 9.364 1.00 52.84 104 HIS A N 1
ATOM 807 C CA . HIS A 1 104 ? -40.577 -1.971 10.231 1.00 52.84 104 HIS A CA 1
ATOM 808 C C . HIS A 1 104 ? -41.931 -2.318 10.868 1.00 52.84 104 HIS A C 1
ATOM 810 O O . HIS A 1 104 ? -42.992 -2.128 10.280 1.00 52.84 104 HIS A O 1
ATOM 816 N N . SER A 1 105 ? -41.868 -2.781 12.119 1.00 40.81 105 SER A N 1
ATOM 817 C CA . SER A 1 105 ? -42.754 -2.347 13.210 1.00 40.81 105 SER A CA 1
ATOM 818 C C . SER A 1 105 ? -44.236 -2.133 12.854 1.00 40.81 105 SER A C 1
ATOM 820 O O . SER A 1 105 ? -44.739 -1.007 12.904 1.00 40.81 105 SER A O 1
ATOM 822 N N . MET A 1 106 ? -44.966 -3.216 12.579 1.00 44.56 106 MET A N 1
ATOM 823 C CA . MET A 1 106 ? -46.429 -3.186 12.468 1.00 44.56 106 MET A CA 1
ATOM 824 C C . MET A 1 106 ? -47.074 -3.104 13.868 1.00 44.56 106 MET A C 1
ATOM 826 O O . MET A 1 106 ? -47.522 -4.090 14.445 1.00 44.56 106 MET A O 1
ATOM 830 N N . GLN A 1 107 ? -47.095 -1.900 14.440 1.00 48.56 107 GLN A N 1
ATOM 831 C CA . GLN A 1 107 ? -47.828 -1.564 15.664 1.00 48.56 107 GLN A CA 1
ATOM 832 C C . GLN A 1 107 ? -48.949 -0.570 15.325 1.00 48.56 107 GLN A C 1
ATOM 834 O O . GLN A 1 107 ? -48.704 0.430 14.656 1.00 48.56 107 GLN A O 1
ATOM 839 N N . LYS A 1 108 ? -50.148 -0.811 15.880 1.00 48.41 108 LYS A N 1
ATOM 840 C CA . LYS A 1 108 ? -51.363 0.040 15.837 1.00 48.41 108 LYS A CA 1
ATOM 841 C C . LYS A 1 108 ? -52.158 0.077 14.513 1.00 48.41 108 LYS A C 1
ATOM 843 O O . LYS A 1 108 ? -52.075 1.046 13.766 1.00 48.41 108 LYS A O 1
ATOM 848 N N . LYS A 1 109 ? -53.114 -0.851 14.362 1.00 46.78 109 LYS A N 1
ATOM 849 C CA . LYS A 1 109 ? -54.571 -0.567 14.473 1.00 46.78 109 LYS A CA 1
ATOM 850 C C . LYS A 1 109 ? -55.410 -1.775 14.039 1.00 46.78 109 LYS A C 1
ATOM 852 O O . LYS A 1 109 ? -55.363 -2.114 12.870 1.00 46.78 109 LYS A O 1
ATOM 857 N N . THR A 1 110 ? -56.222 -2.302 14.961 1.00 45.22 110 THR A N 1
ATOM 858 C CA . THR A 1 110 ? -57.639 -2.715 14.784 1.00 45.22 110 THR A CA 1
ATOM 859 C C . THR A 1 110 ? -58.142 -3.353 16.089 1.00 45.22 110 THR A C 1
ATOM 861 O O . THR A 1 110 ? -58.122 -4.564 16.276 1.00 45.22 110 THR A O 1
ATOM 864 N N . LYS A 1 111 ? -58.600 -2.519 17.031 1.00 50.72 111 LYS A N 1
ATOM 865 C CA . LYS A 1 111 ? -59.593 -2.947 18.034 1.00 50.72 111 LYS A CA 1
ATOM 866 C C . LYS A 1 111 ? -60.979 -2.575 17.491 1.00 50.72 111 LYS A C 1
ATOM 868 O O . LYS A 1 111 ? -61.064 -1.598 16.754 1.00 50.72 111 LYS A O 1
ATOM 873 N N . HIS A 1 112 ? -62.017 -3.302 17.914 1.00 49.94 112 HIS A N 1
ATOM 874 C CA . HIS A 1 112 ? -63.417 -3.244 17.446 1.00 49.94 112 HIS A CA 1
ATOM 875 C C . HIS A 1 112 ? -63.721 -3.926 16.102 1.00 49.94 112 HIS A C 1
ATOM 877 O O . HIS A 1 112 ? -63.837 -3.273 15.071 1.00 49.94 112 HIS A O 1
ATOM 883 N N . ALA A 1 113 ? -63.994 -5.230 16.169 1.00 51.44 113 ALA A N 1
ATOM 884 C CA . ALA A 1 113 ? -65.242 -5.827 15.680 1.00 51.44 113 ALA A CA 1
ATOM 885 C C . ALA A 1 113 ? -65.409 -7.214 16.329 1.00 51.44 113 ALA A C 1
ATOM 887 O O . ALA A 1 113 ? -64.404 -7.864 16.601 1.00 51.44 113 ALA A O 1
ATOM 888 N N . LEU A 1 114 ? -66.661 -7.653 16.521 1.00 49.06 114 LEU A N 1
ATOM 889 C CA . LEU A 1 114 ? -67.072 -8.934 17.130 1.00 49.06 114 LEU A CA 1
ATOM 890 C C . LEU A 1 114 ? -66.734 -9.061 18.643 1.00 49.06 114 LEU A C 1
ATOM 892 O O . LEU A 1 114 ? -65.593 -8.903 19.052 1.00 49.06 114 LEU A O 1
ATOM 896 N N . GLY A 1 115 ? -67.659 -9.341 19.564 1.00 45.38 115 GLY A N 1
ATOM 897 C CA . GLY A 1 115 ? -69.105 -9.531 19.436 1.00 45.38 115 GLY A CA 1
ATOM 898 C C . GLY A 1 115 ? -69.578 -10.881 19.975 1.00 45.38 115 GLY A C 1
ATOM 899 O O . GLY A 1 115 ? -69.656 -11.834 19.212 1.00 45.38 115 GLY A O 1
ATOM 900 N N . ASN A 1 116 ? -70.035 -10.863 21.232 1.00 48.62 116 ASN A N 1
ATOM 901 C CA . ASN A 1 116 ? -71.022 -11.769 21.839 1.00 48.62 116 ASN A CA 1
ATOM 902 C C . ASN A 1 116 ? -70.676 -13.239 22.177 1.00 48.62 116 ASN A C 1
ATOM 904 O O . ASN A 1 116 ? -69.816 -13.865 21.570 1.00 48.62 116 ASN A O 1
ATOM 908 N N . LEU A 1 117 ? -71.482 -13.749 23.131 1.00 41.44 117 LEU A N 1
ATOM 909 C CA . LEU A 1 117 ? -71.515 -15.084 23.767 1.00 41.44 117 LEU A CA 1
ATOM 910 C C . LEU A 1 117 ? -70.301 -15.417 24.669 1.00 41.44 117 LEU A C 1
ATOM 912 O O . LEU A 1 117 ? -69.166 -15.153 24.300 1.00 41.44 117 LEU A O 1
ATOM 916 N N . ALA A 1 118 ? -70.438 -16.045 25.845 1.00 41.84 118 ALA A N 1
ATOM 917 C CA . ALA A 1 118 ? -71.583 -16.346 26.733 1.00 41.84 118 ALA A CA 1
ATOM 918 C C . ALA A 1 118 ? -71.003 -16.777 28.123 1.00 41.84 118 ALA A C 1
ATOM 920 O O . ALA A 1 118 ? -69.781 -16.805 28.253 1.00 41.84 118 ALA A O 1
ATOM 921 N N . TYR A 1 119 ? -71.719 -17.106 29.210 1.00 40.12 119 TYR A N 1
ATOM 922 C CA . TYR A 1 119 ? -73.148 -17.336 29.511 1.00 40.12 119 TYR A CA 1
ATOM 923 C C . TYR A 1 119 ? -73.526 -16.682 30.871 1.00 40.12 119 TYR A C 1
ATOM 925 O O . TYR A 1 119 ? -72.705 -15.995 31.477 1.00 40.12 119 TYR A O 1
ATOM 933 N N . THR A 1 120 ? -74.773 -16.891 31.315 1.00 52.00 120 THR A N 1
ATOM 934 C CA . THR A 1 120 ? -75.257 -16.805 32.714 1.00 52.00 120 THR A CA 1
ATOM 935 C C . THR A 1 120 ? -74.735 -17.943 33.586 1.00 52.00 120 THR A C 1
ATOM 937 O O . THR A 1 120 ? -74.713 -19.073 33.046 1.00 52.00 120 THR A O 1
#

Radius of gyration: 25.57 Å; chains: 1; bounding box: 89×41×47 Å

Sequence (120 aa):
MESETLVISGEKIPSIVNQTIELIESNDPYSKIQAAKEIRRLTKTSLKYRRHFACTIDPLVSMLKSDSLESNEFALLALLNLAVKDEKVCSMHTPHVSSSKPLHSMQKKTKHALGNLAYT

Foldseek 3Di:
DDDDQPDDPNDRDPPLLVCLVVQLPDPDLVSVLVSLQVLLVCLQPDPVSLLSCVVSLVSLVVQCPDPDPSSNVSSVSSVVSSPPDDVDPDPDDDDDDDDDDDPPDPDDDDDDDDDDDDDD

Secondary structure (DSSP, 8-state):
-------BTTB---HHHHHHHHHHHSS-HHHHHHHHHHHHHHHTT-HHHHHHGGGGHHHHHHHTTSS-HHHHHHHHHHHHHHTS--SS--------------------------------

InterPro domains:
  IPR011989 Armadillo-like helical [G3DSA:1.25.10.10] (15-120)
  IPR016024 Armadillo-type fold [SSF48371] (18-92)

pLDDT: mean 74.66, std 23.13, range [37.09, 97.38]

Organism: Thalictrum thalictroides (NCBI:txid46969)